Protein AF-A0A485JCH6-F1 (afdb_monomer_lite)

Radius of gyration: 18.5 Å; chains: 1; bounding box: 34×27×56 Å

Secondary structure (DSSP, 8-state):
----GGGHHHHHHHHHHHHH-TT-----EEEEEEEEETTEEEEEEEEE----TT--HHHHHHHHHHHHHTT--EEES-EEEE-TTSPPP-

Structure (mmCIF, N/CA/C/O backbone):
data_AF-A0A485JCH6-F1
#
_entry.id   AF-A0A485JCH6-F1
#
loop_
_atom_site.group_PDB
_atom_site.id
_atom_site.type_symbol
_atom_site.label_atom_id
_atom_site.label_alt_id
_atom_site.label_comp_id
_atom_site.label_asym_id
_atom_site.label_entity_id
_atom_site.label_seq_id
_atom_site.pdbx_PDB_ins_code
_atom_site.Cartn_x
_atom_site.Cartn_y
_atom_site.Cartn_z
_atom_site.occupancy
_atom_site.B_iso_or_equiv
_atom_site.auth_seq_id
_atom_site.auth_comp_id
_atom_site.auth_asym_id
_atom_site.auth_atom_id
_atom_site.pdbx_PDB_model_num
ATOM 1 N N . MET A 1 1 ? 11.161 -14.756 -35.515 1.00 81.31 1 MET A N 1
ATOM 2 C CA . MET A 1 1 ? 10.684 -14.290 -34.192 1.00 81.31 1 MET A CA 1
ATOM 3 C C . MET A 1 1 ? 10.884 -15.415 -33.189 1.00 81.31 1 MET A C 1
ATOM 5 O O . MET A 1 1 ? 10.731 -16.564 -33.581 1.00 81.31 1 MET A O 1
ATOM 9 N N . ALA A 1 2 ? 11.254 -15.103 -31.947 1.00 94.81 2 ALA A N 1
ATOM 10 C CA . ALA A 1 2 ? 11.461 -16.080 -30.876 1.00 94.81 2 ALA A CA 1
ATOM 11 C C . ALA A 1 2 ? 10.724 -15.627 -29.608 1.00 94.81 2 ALA A C 1
ATOM 13 O O . ALA A 1 2 ? 10.494 -14.431 -29.424 1.00 94.81 2 ALA A O 1
ATOM 14 N N . LEU A 1 3 ? 10.357 -16.572 -28.742 1.00 96.75 3 LEU A N 1
ATOM 15 C CA . LEU A 1 3 ? 9.786 -16.252 -27.436 1.00 96.75 3 LEU A CA 1
ATOM 16 C C . LEU A 1 3 ? 10.874 -15.607 -26.558 1.00 96.75 3 LEU A C 1
ATOM 18 O O . LEU A 1 3 ? 11.915 -16.229 -26.350 1.00 96.75 3 LEU A O 1
ATOM 22 N N . PRO A 1 4 ? 10.659 -14.394 -26.017 1.00 97.06 4 PRO A N 1
ATOM 23 C CA . PRO A 1 4 ? 11.706 -13.671 -25.292 1.00 97.06 4 PRO A CA 1
ATOM 24 C C . PRO A 1 4 ? 12.011 -14.277 -23.913 1.00 97.06 4 PRO A C 1
ATOM 26 O O . PRO A 1 4 ? 13.056 -13.994 -23.322 1.00 97.06 4 PRO A O 1
ATOM 29 N N . ALA A 1 5 ? 11.105 -15.098 -23.370 1.00 96.81 5 ALA A N 1
ATOM 30 C CA . ALA A 1 5 ? 11.167 -15.588 -21.995 1.00 96.81 5 ALA A CA 1
ATOM 31 C C . ALA A 1 5 ? 11.431 -14.429 -21.007 1.00 96.81 5 ALA A C 1
ATOM 33 O O . ALA A 1 5 ? 10.841 -13.353 -21.118 1.00 96.81 5 ALA A O 1
ATOM 34 N N . SER A 1 6 ? 12.329 -14.615 -20.038 1.00 98.19 6 SER A N 1
ATOM 35 C CA . SER A 1 6 ? 12.625 -13.581 -19.040 1.00 98.19 6 SER A CA 1
ATOM 36 C C . SER A 1 6 ? 13.381 -12.365 -19.584 1.00 98.19 6 SER A C 1
ATOM 38 O O . SER A 1 6 ? 13.454 -11.372 -18.862 1.00 98.19 6 SER A O 1
ATOM 40 N N . THR A 1 7 ? 13.869 -12.371 -20.833 1.00 98.12 7 THR A N 1
ATOM 41 C CA . THR A 1 7 ? 14.485 -11.163 -21.424 1.00 98.12 7 THR A CA 1
ATOM 42 C C . THR A 1 7 ? 13.475 -10.018 -21.569 1.00 98.12 7 THR A C 1
ATOM 44 O O . THR A 1 7 ? 13.861 -8.854 -21.518 1.00 98.12 7 THR A O 1
ATOM 47 N N . GLN A 1 8 ? 12.170 -10.327 -21.575 1.00 98.56 8 GLN A N 1
ATOM 48 C CA . GLN A 1 8 ? 11.081 -9.347 -21.496 1.00 98.56 8 GLN A CA 1
ATOM 49 C C . GLN A 1 8 ? 11.224 -8.377 -20.307 1.00 98.56 8 GLN A C 1
ATOM 51 O O . GLN A 1 8 ? 10.836 -7.214 -20.412 1.00 98.56 8 GLN A O 1
ATOM 56 N N . LYS A 1 9 ? 11.827 -8.820 -19.192 1.00 98.44 9 LYS A N 1
ATOM 57 C CA . LYS A 1 9 ? 12.036 -7.985 -17.998 1.00 98.44 9 LYS A CA 1
ATOM 58 C C . LYS A 1 9 ? 12.940 -6.779 -18.267 1.00 98.44 9 LYS A C 1
ATOM 60 O O . LYS A 1 9 ? 12.793 -5.777 -17.577 1.00 98.44 9 LYS A O 1
ATOM 65 N N . VAL A 1 10 ? 13.824 -6.839 -19.268 1.00 98.56 10 VAL A N 1
ATOM 66 C CA . VAL A 1 10 ? 14.673 -5.700 -19.662 1.00 98.56 10 VAL A CA 1
ATOM 67 C C . VAL A 1 10 ? 13.816 -4.563 -20.218 1.00 98.56 10 VAL A C 1
ATOM 69 O O . VAL A 1 10 ? 13.965 -3.417 -19.802 1.00 98.56 10 VAL A O 1
ATOM 72 N N . ILE A 1 11 ? 12.866 -4.889 -21.098 1.00 98.44 11 ILE A N 1
ATOM 73 C CA . ILE A 1 11 ? 11.923 -3.913 -21.659 1.00 98.44 11 ILE A CA 1
ATOM 74 C C . ILE A 1 11 ? 11.042 -3.341 -20.544 1.00 98.44 11 ILE A C 1
ATOM 76 O O . ILE A 1 11 ? 10.867 -2.127 -20.464 1.00 98.44 11 ILE A O 1
ATOM 80 N N . THR A 1 12 ? 10.534 -4.194 -19.647 1.00 98.50 12 THR A N 1
ATOM 81 C CA . THR A 1 12 ? 9.736 -3.751 -18.494 1.00 98.50 12 THR A CA 1
ATOM 82 C C . THR A 1 12 ? 10.519 -2.806 -17.582 1.00 98.50 12 THR A C 1
ATOM 84 O O . THR A 1 12 ? 9.979 -1.779 -17.185 1.00 98.50 12 THR A O 1
ATOM 87 N N . ALA A 1 13 ? 11.784 -3.113 -17.276 1.00 98.56 13 ALA A N 1
ATOM 88 C CA . ALA A 1 13 ? 12.627 -2.276 -16.426 1.00 98.56 13 ALA A CA 1
ATOM 89 C C . ALA A 1 13 ? 12.905 -0.905 -17.061 1.00 98.56 13 ALA A C 1
ATOM 91 O O . ALA A 1 13 ? 12.747 0.116 -16.395 1.00 98.56 13 ALA A O 1
ATOM 92 N N . LEU A 1 14 ? 13.252 -0.870 -18.353 1.00 98.69 14 LEU A N 1
ATOM 93 C CA . LEU A 1 14 ? 13.478 0.383 -19.078 1.00 98.69 14 LEU A CA 1
ATOM 94 C C . LEU A 1 14 ? 12.211 1.249 -19.112 1.00 98.69 14 LEU A C 1
ATOM 96 O O . LEU A 1 14 ? 12.263 2.432 -18.785 1.00 98.69 14 LEU A O 1
ATOM 100 N N . ALA A 1 15 ? 11.069 0.654 -19.464 1.00 98.69 15 ALA A N 1
ATOM 101 C CA . ALA A 1 15 ? 9.795 1.364 -19.512 1.00 98.69 15 ALA A CA 1
ATOM 102 C C . ALA A 1 15 ? 9.381 1.898 -18.130 1.00 98.69 15 ALA A C 1
ATOM 104 O O . ALA A 1 15 ? 8.933 3.038 -18.028 1.00 98.69 15 ALA A O 1
ATOM 105 N N . ALA A 1 16 ? 9.571 1.110 -17.066 1.00 98.56 16 ALA A N 1
ATOM 106 C CA . ALA A 1 16 ? 9.268 1.530 -15.701 1.00 98.56 16 ALA A CA 1
ATOM 107 C C . ALA A 1 16 ? 10.132 2.720 -15.262 1.00 98.56 16 ALA A C 1
ATOM 109 O O . ALA A 1 16 ? 9.596 3.680 -14.720 1.00 98.56 16 ALA A O 1
ATOM 110 N N . LEU A 1 17 ? 11.439 2.701 -15.543 1.00 98.62 17 LEU A N 1
ATOM 111 C CA . LEU A 1 17 ? 12.331 3.814 -15.201 1.00 98.62 17 LEU A CA 1
ATOM 112 C C . LEU A 1 17 ? 11.966 5.106 -15.941 1.00 98.62 17 LEU A C 1
ATOM 114 O O . LEU A 1 17 ? 11.997 6.170 -15.332 1.00 98.62 17 LEU A O 1
ATOM 118 N N . ILE A 1 18 ? 11.587 5.021 -17.219 1.00 98.56 18 ILE A N 1
ATOM 119 C CA . ILE A 1 18 ? 11.159 6.192 -18.003 1.00 98.56 18 ILE A CA 1
ATOM 120 C C . ILE A 1 18 ? 9.823 6.743 -17.485 1.00 98.56 18 ILE A C 1
ATOM 122 O O . ILE A 1 18 ? 9.664 7.955 -17.368 1.00 98.56 18 ILE A O 1
ATOM 126 N N . GLN A 1 19 ? 8.859 5.868 -17.188 1.00 98.62 19 GLN A N 1
ATOM 127 C CA . GLN A 1 19 ? 7.492 6.275 -16.857 1.00 98.62 19 GLN A CA 1
ATOM 128 C C . GLN A 1 19 ? 7.302 6.673 -15.388 1.00 98.62 19 GLN A C 1
ATOM 130 O O . GLN A 1 19 ? 6.498 7.558 -15.096 1.00 98.62 19 GLN A O 1
ATOM 135 N N . LEU A 1 20 ? 7.972 5.979 -14.466 1.00 98.38 20 LEU A N 1
ATOM 136 C CA . LEU A 1 20 ? 7.782 6.125 -13.019 1.00 98.38 20 LEU A CA 1
ATOM 137 C C . LEU A 1 20 ? 8.964 6.826 -12.339 1.00 98.38 20 LEU A C 1
ATOM 139 O O . LEU A 1 20 ? 8.795 7.407 -11.271 1.00 98.38 20 LEU A O 1
ATOM 143 N N . GLY A 1 21 ? 10.147 6.790 -12.955 1.00 98.44 21 GLY A N 1
ATOM 144 C CA . GLY A 1 21 ? 11.387 7.253 -12.344 1.00 98.44 21 GLY A CA 1
ATOM 145 C C . GLY A 1 21 ? 11.999 6.231 -11.372 1.00 98.44 21 GLY A C 1
ATOM 146 O O . GLY A 1 21 ? 11.331 5.290 -10.935 1.00 98.44 21 GLY A O 1
ATOM 147 N N . PRO A 1 22 ? 13.287 6.397 -11.022 1.00 98.25 22 PRO A N 1
ATOM 148 C CA . PRO A 1 22 ? 14.000 5.477 -10.132 1.00 98.25 22 PRO A CA 1
ATOM 149 C C . PRO A 1 22 ? 13.531 5.552 -8.671 1.00 98.25 22 PRO A C 1
ATOM 151 O O . PRO A 1 22 ? 13.684 4.582 -7.934 1.00 98.25 22 PRO A O 1
ATOM 154 N N . ASP A 1 23 ? 12.942 6.677 -8.262 1.00 98.50 23 ASP A N 1
ATOM 155 C CA . ASP A 1 23 ? 12.519 6.926 -6.879 1.00 98.50 23 ASP A CA 1
ATOM 156 C C . ASP A 1 23 ? 11.059 6.535 -6.605 1.00 98.50 23 ASP A C 1
ATOM 158 O O . ASP A 1 23 ? 10.554 6.746 -5.498 1.00 98.50 23 ASP A O 1
ATOM 162 N N . PHE A 1 24 ? 10.364 5.968 -7.598 1.00 98.56 24 PHE A N 1
ATOM 163 C CA . PHE A 1 24 ? 8.992 5.508 -7.428 1.00 98.56 24 PHE A CA 1
ATOM 164 C C . PHE A 1 24 ? 8.886 4.483 -6.295 1.00 98.56 24 PHE A C 1
ATOM 166 O O . PHE A 1 24 ? 9.679 3.545 -6.182 1.00 98.56 24 PHE A O 1
ATOM 173 N N . ARG A 1 25 ? 7.844 4.632 -5.475 1.00 98.38 25 ARG A N 1
ATOM 174 C CA . ARG A 1 25 ? 7.503 3.694 -4.407 1.00 98.38 25 ARG A CA 1
ATOM 175 C C . ARG A 1 25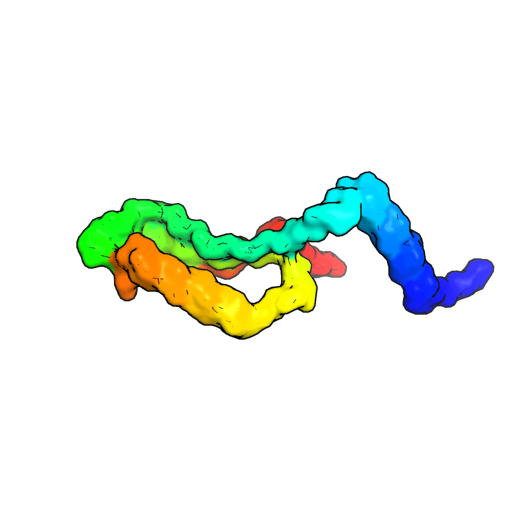 ? 6.036 3.322 -4.501 1.00 98.38 25 ARG A C 1
ATOM 177 O O . ARG A 1 25 ? 5.178 4.183 -4.680 1.00 98.38 25 ARG A O 1
ATOM 184 N N . PHE A 1 26 ? 5.763 2.034 -4.335 1.00 98.25 26 PHE A N 1
ATOM 185 C CA . PHE A 1 26 ? 4.409 1.561 -4.098 1.00 98.25 26 PHE A CA 1
ATOM 186 C C . PHE A 1 26 ? 3.932 2.026 -2.719 1.00 98.25 26 PHE A C 1
ATOM 188 O O . PHE A 1 26 ? 4.727 2.156 -1.787 1.00 98.25 26 PHE A O 1
ATOM 195 N N . THR A 1 27 ? 2.627 2.247 -2.590 1.00 97.81 27 THR A N 1
ATOM 196 C CA . THR A 1 27 ? 2.029 2.800 -1.372 1.00 97.81 27 THR A CA 1
ATOM 197 C C . THR A 1 27 ? 0.829 1.962 -0.961 1.00 97.81 27 THR A C 1
ATOM 199 O O . THR A 1 27 ? -0.039 1.673 -1.776 1.00 97.81 27 THR A O 1
ATOM 202 N N . THR A 1 28 ? 0.762 1.590 0.314 1.00 98.06 28 THR A N 1
ATOM 203 C CA . THR A 1 28 ? -0.407 0.940 0.923 1.00 98.06 28 THR A CA 1
ATOM 204 C C . THR A 1 28 ? -0.867 1.799 2.096 1.00 98.06 28 THR A C 1
ATOM 206 O O . THR A 1 28 ? -0.036 2.214 2.903 1.00 98.06 28 THR A O 1
ATOM 209 N N . THR A 1 29 ? -2.165 2.091 2.186 1.00 97.50 29 THR A N 1
ATOM 210 C CA . THR A 1 29 ? -2.731 2.994 3.203 1.00 97.50 29 THR A CA 1
ATOM 211 C C . THR A 1 29 ? -3.886 2.351 3.965 1.00 97.50 29 THR A C 1
ATOM 213 O O . THR A 1 29 ? -4.623 1.514 3.439 1.00 97.50 29 THR A O 1
ATOM 216 N N . LEU A 1 30 ? -4.050 2.773 5.222 1.00 97.12 30 LEU A N 1
ATOM 217 C CA . LEU A 1 30 ? -5.292 2.620 5.975 1.00 97.12 30 LEU A CA 1
ATOM 218 C C . LEU A 1 30 ? -5.959 3.994 6.063 1.00 97.12 30 LEU A C 1
ATOM 220 O O . LEU A 1 30 ? -5.393 4.921 6.639 1.00 97.12 30 LEU A O 1
ATOM 224 N N . GLU A 1 31 ? -7.141 4.122 5.476 1.00 96.19 31 GLU A N 1
ATOM 225 C CA . GLU A 1 31 ? -7.904 5.366 5.381 1.00 96.19 31 GLU A CA 1
ATOM 226 C C . GLU A 1 31 ? -9.203 5.235 6.177 1.00 96.19 31 GLU A C 1
ATOM 228 O O . GLU A 1 31 ? -9.905 4.229 6.082 1.00 96.19 31 GLU A O 1
ATOM 233 N N . THR A 1 32 ? -9.555 6.259 6.946 1.00 94.88 32 THR A N 1
ATOM 234 C CA . THR A 1 32 ? -10.823 6.319 7.682 1.00 94.88 32 THR A CA 1
ATOM 235 C C . THR A 1 32 ? -11.828 7.174 6.922 1.00 94.88 32 THR A C 1
ATOM 237 O O . THR A 1 32 ? -11.548 8.337 6.627 1.00 94.88 32 THR A O 1
ATOM 240 N N . LYS A 1 33 ? -13.011 6.631 6.637 1.00 94.00 33 LYS A N 1
ATOM 241 C CA . LYS A 1 33 ? -14.139 7.368 6.054 1.00 94.00 33 LYS A CA 1
ATOM 242 C C . LYS A 1 33 ? -15.224 7.557 7.106 1.00 94.00 33 LYS A C 1
ATOM 244 O O . LYS A 1 33 ? -16.166 6.777 7.172 1.00 94.00 33 LYS A O 1
ATOM 249 N N . GLY A 1 34 ? -15.065 8.581 7.936 1.00 92.50 34 GLY A N 1
ATOM 250 C CA . GLY A 1 34 ? -15.976 8.879 9.037 1.00 92.50 34 GLY A CA 1
ATOM 251 C C . GLY A 1 34 ? -15.277 9.629 10.165 1.00 92.50 34 GLY A C 1
ATOM 252 O O . GLY A 1 34 ? -14.067 9.854 10.111 1.00 92.50 34 GLY A O 1
ATOM 253 N N . ASN A 1 35 ? -16.040 9.991 11.194 1.00 93.12 35 ASN A N 1
ATOM 254 C CA . ASN A 1 35 ? -15.509 10.640 12.393 1.00 93.12 35 ASN A CA 1
ATOM 255 C C . ASN A 1 35 ? -15.173 9.602 13.466 1.00 93.12 35 ASN A C 1
ATOM 257 O O . ASN A 1 35 ? -15.820 8.559 13.556 1.00 93.12 35 ASN A O 1
ATOM 261 N N . VAL A 1 36 ? -14.174 9.898 14.298 1.00 94.25 36 VAL A N 1
ATOM 262 C CA . VAL A 1 36 ? -13.827 9.071 15.459 1.00 94.25 36 VAL A CA 1
ATOM 263 C C . VAL A 1 36 ? -14.363 9.745 16.717 1.00 94.25 36 VAL A C 1
ATOM 265 O O . VAL A 1 36 ? -13.867 10.794 17.118 1.00 94.25 36 VAL A O 1
ATOM 268 N N . GLU A 1 37 ? -15.356 9.131 17.356 1.00 94.12 37 GLU A N 1
ATOM 269 C CA . GLU A 1 37 ? -16.000 9.634 18.573 1.00 94.12 37 GLU A CA 1
ATOM 270 C C . GLU A 1 37 ? -15.824 8.622 19.703 1.00 94.12 37 GLU A C 1
ATOM 272 O O . GLU A 1 37 ? -16.179 7.453 19.557 1.00 94.12 37 GLU A O 1
ATOM 277 N N . ASN A 1 38 ? -15.240 9.043 20.830 1.00 93.38 38 ASN A N 1
ATOM 278 C CA . ASN A 1 38 ? -14.947 8.167 21.976 1.00 93.38 38 ASN A CA 1
ATOM 279 C C . ASN A 1 38 ? -14.183 6.879 21.592 1.00 93.38 38 ASN A C 1
ATOM 281 O O . ASN A 1 38 ? -14.360 5.817 22.186 1.00 93.38 38 ASN A O 1
ATOM 285 N N . GLY A 1 39 ? -13.332 6.973 20.567 1.00 93.69 39 GLY A N 1
ATOM 286 C CA . GLY A 1 39 ? -12.570 5.855 20.015 1.00 93.69 39 GLY A CA 1
ATOM 287 C C . GLY A 1 39 ? -13.362 4.900 19.119 1.00 93.69 39 GLY A C 1
ATOM 288 O O . GLY A 1 39 ? -12.857 3.833 18.773 1.00 93.69 39 GLY A O 1
ATOM 289 N N . VAL A 1 40 ? -14.576 5.260 18.708 1.00 97.12 40 VAL A N 1
ATOM 290 C CA . VAL A 1 40 ? -15.366 4.525 17.716 1.00 97.12 40 VAL A CA 1
ATOM 291 C C . VAL A 1 40 ? -15.316 5.281 16.391 1.00 97.12 40 VAL A C 1
ATOM 293 O O . VAL A 1 40 ? -15.753 6.426 16.317 1.00 97.12 40 VAL A O 1
ATOM 296 N N . LEU A 1 41 ? -14.795 4.650 15.340 1.00 96.94 41 LEU A N 1
ATOM 297 C CA . LEU A 1 41 ? -14.901 5.155 13.974 1.00 96.94 41 LEU A CA 1
ATOM 298 C C . LEU A 1 41 ? -16.341 4.955 13.489 1.00 96.94 41 LEU A C 1
ATOM 300 O O . LEU A 1 41 ? -16.759 3.821 13.274 1.00 96.94 41 LEU A O 1
ATOM 304 N N . LYS A 1 42 ? -17.089 6.046 13.322 1.00 96.94 42 LYS A N 1
ATOM 305 C CA . LYS A 1 42 ? -18.436 6.068 12.741 1.00 96.94 42 LYS A CA 1
ATOM 306 C C . LYS A 1 42 ? -18.341 6.101 11.218 1.00 96.94 42 LYS A C 1
ATOM 308 O O . LYS A 1 42 ? -18.402 7.171 10.613 1.00 96.94 42 LYS A O 1
ATOM 313 N N . GLY A 1 43 ? -18.126 4.935 10.618 1.00 96.38 43 GLY A N 1
ATOM 314 C CA . GLY A 1 43 ? -17.948 4.772 9.180 1.00 96.38 43 GLY A CA 1
ATOM 315 C C . GLY A 1 43 ? -16.955 3.670 8.827 1.00 96.38 43 GLY A C 1
ATOM 316 O O . GLY A 1 43 ? -16.614 2.821 9.652 1.00 96.38 43 GLY A O 1
ATOM 317 N N . ASP A 1 44 ? -16.490 3.682 7.582 1.00 98.00 44 ASP A N 1
ATOM 318 C CA . ASP A 1 44 ? -15.706 2.582 7.028 1.00 98.00 44 ASP A CA 1
ATOM 319 C C . ASP A 1 44 ? -14.199 2.787 7.227 1.00 98.00 44 ASP A C 1
ATOM 321 O O . ASP A 1 44 ? -13.665 3.894 7.086 1.00 98.00 44 ASP A O 1
ATOM 325 N N . LEU A 1 45 ? -13.490 1.687 7.476 1.00 97.88 45 LEU A N 1
ATOM 326 C CA . LEU A 1 45 ? -12.037 1.619 7.352 1.00 97.88 45 LEU A CA 1
ATOM 327 C C . LEU A 1 45 ? -11.687 1.044 5.981 1.00 97.88 45 LEU A C 1
ATOM 329 O O . LEU A 1 45 ? -12.097 -0.064 5.646 1.00 97.88 45 LEU A O 1
ATOM 333 N N . VAL A 1 46 ? -10.882 1.759 5.203 1.00 98.25 46 VAL A N 1
ATOM 334 C CA . VAL A 1 46 ? -10.431 1.322 3.880 1.00 98.25 46 VAL A CA 1
ATOM 335 C C . VAL A 1 46 ? -8.962 0.934 3.943 1.00 98.25 46 VAL A C 1
ATOM 337 O O . VAL A 1 46 ? -8.104 1.766 4.222 1.00 98.25 46 VAL A O 1
ATOM 340 N N . ALA A 1 47 ? -8.663 -0.327 3.648 1.00 97.94 47 ALA A N 1
ATOM 341 C CA . ALA A 1 47 ? -7.312 -0.786 3.364 1.00 97.94 47 ALA A CA 1
ATOM 342 C C . ALA A 1 47 ? -7.074 -0.702 1.853 1.00 97.94 47 ALA A C 1
ATOM 344 O O . ALA A 1 47 ? -7.534 -1.563 1.099 1.00 97.94 47 ALA A O 1
ATOM 345 N N . ARG A 1 48 ? -6.384 0.352 1.408 1.00 98.12 48 ARG A N 1
ATOM 346 C CA . ARG A 1 48 ? -6.067 0.583 -0.005 1.00 98.12 48 ARG A CA 1
ATOM 347 C C . ARG A 1 48 ? -4.709 -0.016 -0.334 1.00 98.12 48 ARG A C 1
ATOM 349 O O . ARG A 1 48 ? -3.675 0.457 0.137 1.00 98.12 48 ARG A O 1
ATOM 356 N N . PHE A 1 49 ? -4.719 -1.046 -1.172 1.00 97.81 49 PHE A N 1
ATOM 357 C CA . PHE A 1 49 ? -3.514 -1.728 -1.630 1.00 97.81 49 PHE A CA 1
ATOM 358 C C . PHE A 1 49 ? -3.025 -1.110 -2.938 1.00 97.81 49 PHE A C 1
ATOM 360 O O . PHE A 1 49 ? -3.754 -1.089 -3.927 1.00 97.81 49 PHE A O 1
ATOM 367 N N . GLY A 1 50 ? -1.777 -0.643 -2.962 1.00 97.06 50 GLY A N 1
ATOM 368 C CA . GLY A 1 50 ? -1.170 -0.026 -4.144 1.00 97.06 50 GLY A CA 1
ATOM 369 C C . GLY A 1 50 ? -0.209 -0.929 -4.904 1.00 97.06 50 GLY A C 1
ATOM 370 O O . GLY A 1 50 ? 0.747 -0.416 -5.463 1.00 97.06 50 GLY A O 1
ATOM 371 N N . ALA A 1 51 ? -0.439 -2.247 -4.916 1.00 96.94 51 ALA A N 1
ATOM 372 C CA . ALA A 1 51 ? 0.352 -3.228 -5.671 1.00 96.94 51 ALA A CA 1
ATOM 373 C C . ALA A 1 51 ? 1.830 -3.391 -5.260 1.00 96.94 51 ALA A C 1
ATOM 375 O O . ALA A 1 51 ? 2.643 -3.823 -6.072 1.00 96.94 51 ALA A O 1
ATOM 376 N N . ASP A 1 52 ? 2.175 -3.095 -4.004 1.00 98.00 52 ASP A N 1
ATOM 377 C CA . ASP A 1 52 ? 3.531 -3.289 -3.486 1.00 98.00 52 ASP A CA 1
ATOM 378 C C . ASP A 1 52 ? 3.921 -4.785 -3.461 1.00 98.00 52 ASP A C 1
ATOM 380 O O . ASP A 1 52 ? 3.372 -5.543 -2.652 1.00 98.00 52 ASP 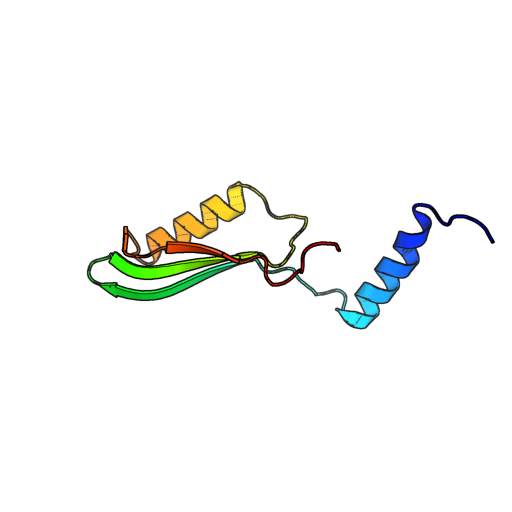A O 1
ATOM 384 N N . PRO A 1 53 ? 4.882 -5.233 -4.295 1.00 97.12 53 PRO 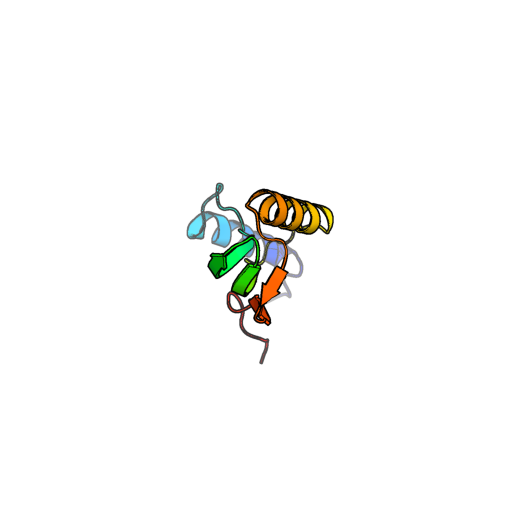A N 1
ATOM 385 C CA . PRO A 1 53 ? 5.315 -6.628 -4.313 1.00 97.12 53 PRO A CA 1
ATOM 386 C C . PRO A 1 53 ? 6.171 -7.003 -3.091 1.00 97.12 53 PRO A C 1
ATOM 388 O O . PRO A 1 53 ? 6.527 -8.170 -2.929 1.00 97.12 53 PRO A O 1
ATOM 391 N N . THR A 1 54 ? 6.531 -6.034 -2.245 1.00 98.25 54 THR A N 1
ATOM 392 C CA . THR A 1 54 ? 7.373 -6.212 -1.056 1.00 98.25 54 THR A CA 1
ATOM 393 C C . THR A 1 54 ? 6.601 -6.182 0.264 1.00 98.25 54 THR A C 1
ATOM 395 O O . THR A 1 54 ? 7.203 -6.465 1.302 1.00 98.25 54 THR A O 1
ATOM 398 N N . LEU A 1 55 ? 5.289 -5.906 0.235 1.00 98.12 55 LEU A N 1
ATOM 399 C CA . LEU A 1 55 ? 4.430 -5.802 1.418 1.00 98.12 55 LEU A CA 1
ATOM 400 C C . LEU A 1 55 ? 4.409 -7.104 2.236 1.00 98.12 55 LEU A C 1
ATOM 402 O O . LEU A 1 55 ? 4.150 -8.192 1.713 1.00 98.12 55 LEU A O 1
ATOM 406 N N . LYS A 1 56 ? 4.623 -7.001 3.550 1.00 98.00 56 LYS A N 1
ATOM 407 C CA . LYS A 1 56 ? 4.663 -8.136 4.484 1.00 98.00 56 LYS A CA 1
ATOM 408 C C . LYS A 1 56 ? 3.540 -8.064 5.511 1.00 98.00 56 LYS A C 1
ATOM 410 O O . LYS A 1 56 ? 2.997 -7.013 5.842 1.00 98.00 56 LYS A O 1
ATOM 415 N N . ARG A 1 57 ? 3.275 -9.209 6.147 1.00 97.69 57 ARG A N 1
ATOM 416 C CA . ARG A 1 57 ? 2.354 -9.309 7.297 1.00 97.69 57 ARG A CA 1
ATOM 417 C C . ARG A 1 57 ? 2.701 -8.331 8.425 1.00 97.69 57 ARG A C 1
ATOM 419 O O . ARG A 1 57 ? 1.803 -7.825 9.092 1.00 97.69 57 ARG A O 1
ATOM 426 N N . GLN A 1 58 ? 3.993 -8.079 8.647 1.00 97.94 58 GLN A N 1
ATOM 427 C CA . GLN A 1 58 ? 4.443 -7.158 9.688 1.00 97.94 58 GLN A CA 1
ATOM 428 C C . GLN A 1 58 ? 4.078 -5.702 9.371 1.00 97.94 58 GLN A C 1
ATOM 430 O O . GLN A 1 58 ? 3.730 -4.969 10.292 1.00 97.94 58 GLN A O 1
ATOM 435 N N . ASP A 1 59 ? 4.076 -5.301 8.100 1.00 97.62 59 ASP A N 1
ATOM 436 C CA . ASP A 1 59 ? 3.694 -3.944 7.695 1.00 97.62 59 ASP A CA 1
ATOM 437 C C . ASP A 1 59 ? 2.214 -3.699 7.989 1.00 97.62 59 ASP A C 1
ATOM 439 O O . ASP A 1 59 ? 1.859 -2.688 8.588 1.00 97.62 59 ASP A O 1
ATOM 443 N N . ILE A 1 60 ? 1.358 -4.687 7.704 1.00 97.56 60 ILE A N 1
ATOM 444 C CA . ILE A 1 60 ? -0.066 -4.647 8.070 1.00 97.56 60 ILE A CA 1
ATOM 445 C C . ILE A 1 60 ? -0.234 -4.529 9.586 1.00 97.56 60 ILE A C 1
ATOM 447 O O . ILE A 1 60 ? -0.980 -3.675 10.065 1.00 97.56 60 ILE A O 1
ATOM 451 N N . ARG A 1 61 ? 0.498 -5.337 10.363 1.00 97.81 61 ARG A N 1
ATOM 452 C CA . ARG A 1 61 ? 0.470 -5.255 11.831 1.00 97.81 61 ARG A CA 1
ATOM 453 C C . ARG A 1 61 ? 0.895 -3.872 12.332 1.00 97.81 61 ARG A C 1
ATOM 455 O O . ARG A 1 61 ? 0.278 -3.355 13.261 1.00 97.81 61 ARG A O 1
ATOM 462 N N . ASN A 1 62 ? 1.913 -3.273 11.720 1.00 97.88 62 ASN A N 1
ATOM 463 C CA . ASN A 1 62 ? 2.387 -1.935 12.064 1.00 97.88 62 ASN A CA 1
ATOM 464 C C . ASN A 1 62 ? 1.342 -0.865 11.720 1.00 97.88 62 ASN A C 1
ATOM 466 O O . ASN A 1 62 ? 1.072 -0.004 12.552 1.00 97.88 62 ASN A O 1
ATOM 470 N N . MET A 1 63 ? 0.702 -0.945 10.549 1.00 96.94 63 MET A N 1
ATOM 471 C CA . MET A 1 63 ? -0.370 -0.023 10.153 1.00 96.94 63 MET A CA 1
ATOM 472 C C . MET A 1 63 ? -1.562 -0.090 11.116 1.00 96.94 63 MET 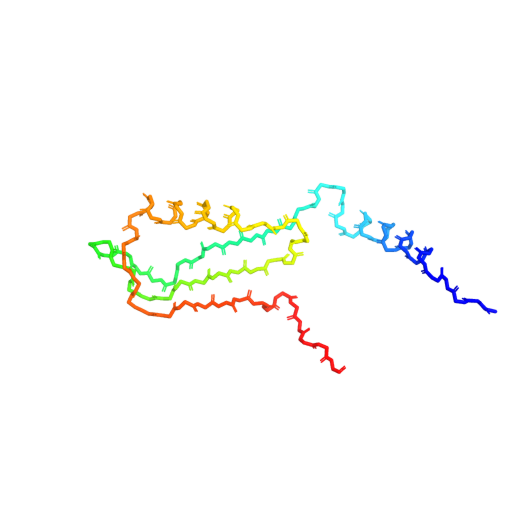A C 1
ATOM 474 O O . MET A 1 63 ? -2.049 0.945 11.566 1.00 96.94 63 MET A O 1
ATOM 478 N N . VAL A 1 64 ? -1.986 -1.295 11.511 1.00 96.81 64 VAL A N 1
ATOM 479 C CA . VAL A 1 64 ? -3.052 -1.485 12.512 1.00 96.81 64 VAL A CA 1
ATOM 480 C C . VAL A 1 64 ? -2.635 -0.942 13.881 1.00 96.81 64 VAL A C 1
ATOM 482 O O . VAL A 1 64 ? -3.438 -0.310 14.564 1.00 96.81 64 VAL A O 1
ATOM 485 N N . ALA A 1 65 ? -1.378 -1.137 14.287 1.00 97.19 65 ALA A N 1
ATOM 486 C CA . ALA A 1 65 ? -0.867 -0.566 15.531 1.00 97.19 65 ALA A CA 1
ATOM 487 C C . ALA A 1 65 ? -0.876 0.973 15.502 1.00 97.19 65 ALA A C 1
ATOM 489 O O . ALA A 1 65 ? -1.221 1.598 16.504 1.00 97.19 65 ALA A O 1
ATOM 490 N N . THR A 1 66 ? -0.546 1.587 14.364 1.00 96.44 66 THR A N 1
ATOM 491 C CA . THR A 1 66 ? -0.640 3.040 14.165 1.00 96.44 66 THR A CA 1
ATOM 492 C C . THR A 1 66 ? -2.088 3.524 14.228 1.00 96.44 66 THR A C 1
ATOM 494 O O . THR A 1 66 ? -2.359 4.497 14.925 1.00 96.44 66 THR A O 1
ATOM 497 N N . LEU A 1 67 ? -3.030 2.812 13.603 1.00 94.94 67 LEU A N 1
ATOM 498 C CA . LEU A 1 67 ? -4.466 3.115 13.677 1.00 94.94 67 LEU A CA 1
ATOM 499 C C . LEU A 1 67 ? -5.008 3.021 15.115 1.00 94.94 67 LEU A C 1
ATOM 501 O O . LEU A 1 67 ? -5.778 3.862 15.571 1.00 94.94 67 LEU A O 1
ATOM 505 N N . LYS A 1 68 ? -4.569 2.016 15.876 1.00 95.31 68 LYS A N 1
ATOM 506 C CA . LYS A 1 68 ? -4.925 1.897 17.295 1.00 95.31 68 LYS A CA 1
ATOM 507 C C . LYS A 1 68 ? -4.356 3.061 18.112 1.00 95.31 68 LYS A C 1
ATOM 509 O O . LYS A 1 68 ? -5.049 3.611 18.963 1.00 95.31 68 LYS A O 1
ATOM 514 N N . LYS A 1 69 ? -3.108 3.463 17.836 1.00 95.19 69 LYS A N 1
ATOM 515 C CA . LYS A 1 69 ? -2.456 4.626 18.467 1.00 95.19 69 LYS A CA 1
ATOM 516 C C . LYS A 1 69 ? -3.122 5.955 18.110 1.00 95.19 69 LYS A C 1
ATOM 518 O O . LYS A 1 69 ? -3.066 6.867 18.924 1.00 95.19 69 LYS A O 1
ATOM 523 N N . SER A 1 70 ? -3.774 6.064 16.951 1.00 91.69 70 SER A N 1
ATOM 524 C CA . SER A 1 70 ? -4.561 7.248 16.584 1.00 91.69 70 SER A CA 1
ATOM 525 C C . SER A 1 70 ? -5.926 7.315 17.284 1.00 91.69 70 SER A C 1
ATOM 527 O O . SER A 1 70 ? -6.714 8.207 16.992 1.00 91.69 70 SER A O 1
ATOM 529 N N . GLY A 1 71 ? -6.217 6.386 18.203 1.00 93.12 71 GLY A N 1
ATOM 530 C CA . GLY A 1 71 ? -7.403 6.409 19.057 1.00 93.12 71 GLY A CA 1
ATOM 531 C C . GLY A 1 71 ? -8.568 5.554 18.561 1.00 93.12 71 GLY A C 1
ATOM 532 O O . GLY A 1 71 ? -9.580 5.478 19.252 1.00 93.12 71 GLY A O 1
ATOM 533 N N . VAL A 1 72 ? -8.446 4.876 17.415 1.00 96.12 72 VAL A N 1
ATOM 534 C CA . VAL A 1 72 ? -9.51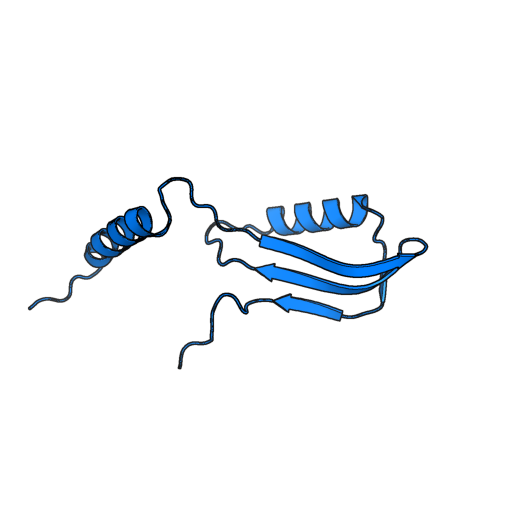4 4.006 16.897 1.00 96.12 72 VAL A CA 1
ATOM 535 C C . VAL A 1 72 ? -9.497 2.667 17.635 1.00 96.12 72 VAL A C 1
ATOM 537 O O . VAL A 1 72 ? -8.573 1.862 17.513 1.00 96.12 72 VAL A O 1
ATOM 540 N N . ASN A 1 73 ? -10.547 2.420 18.409 1.00 96.19 73 ASN A N 1
ATOM 541 C CA . ASN A 1 73 ? -10.745 1.218 19.213 1.00 96.19 73 ASN A CA 1
ATOM 542 C C . ASN A 1 73 ? -11.827 0.294 18.656 1.00 96.19 73 ASN A C 1
ATOM 544 O O . ASN A 1 73 ? -11.732 -0.915 18.862 1.00 96.19 73 ASN A O 1
ATOM 548 N N . GLN A 1 74 ? -12.810 0.855 17.958 1.00 96.56 74 GLN A N 1
ATOM 549 C CA . GLN A 1 74 ? -13.920 0.142 17.338 1.00 96.56 74 GLN A CA 1
ATOM 550 C C . GLN A 1 74 ? -14.241 0.779 15.985 1.00 96.56 74 GLN A C 1
ATOM 552 O O . GLN A 1 74 ? -14.058 1.981 15.807 1.00 96.56 74 GLN A O 1
ATOM 557 N N . ILE A 1 75 ? -14.720 -0.029 15.043 1.00 97.69 75 ILE A N 1
ATOM 558 C CA . ILE A 1 75 ? -15.207 0.415 13.735 1.00 97.69 75 ILE A CA 1
ATOM 559 C C . ILE A 1 75 ? -16.701 0.105 13.699 1.00 97.69 75 ILE A C 1
ATOM 561 O O . ILE A 1 75 ? -17.094 -1.047 13.869 1.00 97.69 75 ILE A O 1
ATOM 565 N N . ASP A 1 76 ? -17.517 1.140 13.545 1.00 97.25 76 ASP A N 1
ATOM 566 C CA . ASP A 1 76 ? -18.970 1.080 13.389 1.00 97.25 76 ASP A CA 1
ATOM 567 C C . ASP A 1 76 ? -19.302 1.316 11.912 1.00 97.25 76 ASP A C 1
ATOM 569 O O . ASP A 1 76 ? -19.695 2.407 11.495 1.00 97.25 76 ASP A O 1
ATOM 573 N N . GLY A 1 77 ? -18.994 0.299 11.111 1.00 96.31 77 GLY A N 1
ATOM 574 C CA . GLY A 1 77 ? -19.024 0.320 9.654 1.00 96.31 77 GLY A CA 1
ATOM 575 C C . GLY A 1 77 ? -18.303 -0.901 9.088 1.00 96.31 77 GLY A C 1
ATOM 576 O O . GLY A 1 77 ? -18.101 -1.902 9.782 1.00 96.31 77 GLY A O 1
ATOM 577 N N . ASN A 1 78 ? -17.899 -0.828 7.825 1.00 98.00 78 ASN A N 1
ATOM 578 C CA . ASN A 1 78 ? -17.247 -1.923 7.119 1.00 98.00 78 ASN A CA 1
ATOM 579 C C . ASN A 1 78 ? -15.723 -1.783 7.115 1.00 98.00 78 ASN A C 1
ATOM 581 O O . ASN A 1 78 ? -15.163 -0.688 7.189 1.00 98.00 78 ASN A O 1
ATOM 585 N N . VAL A 1 79 ? -15.046 -2.918 6.940 1.00 97.69 79 VAL A N 1
ATOM 586 C CA . VAL A 1 79 ? -13.627 -2.952 6.574 1.00 97.69 79 VAL A CA 1
ATOM 587 C C . VAL A 1 79 ? -13.534 -3.272 5.088 1.00 97.69 79 VAL A C 1
ATOM 589 O O . VAL A 1 79 ? -13.809 -4.394 4.664 1.00 97.69 79 VAL A O 1
ATOM 592 N N . LEU A 1 80 ? -13.174 -2.272 4.291 1.00 97.94 80 LEU A N 1
ATOM 593 C CA . LEU A 1 80 ? -13.114 -2.368 2.839 1.00 97.94 80 LEU A CA 1
ATOM 594 C C . LEU A 1 80 ? -11.697 -2.716 2.384 1.00 97.94 80 LEU A C 1
ATOM 596 O O . LEU A 1 80 ? -10.734 -2.036 2.737 1.00 97.94 80 LEU A O 1
ATOM 600 N N . ILE A 1 81 ? -11.585 -3.756 1.560 1.00 97.62 81 ILE A N 1
ATOM 601 C CA . ILE A 1 81 ? -10.339 -4.144 0.895 1.00 97.62 81 ILE A CA 1
ATOM 602 C C . ILE A 1 81 ? -10.345 -3.537 -0.507 1.00 97.62 81 ILE A C 1
ATOM 604 O O . ILE A 1 81 ? -10.977 -4.064 -1.424 1.00 97.62 81 ILE A O 1
ATOM 608 N N . ASP A 1 82 ? -9.669 -2.403 -0.668 1.00 97.25 82 ASP A N 1
ATOM 609 C CA . ASP A 1 82 ? -9.637 -1.666 -1.927 1.00 97.25 82 ASP A CA 1
ATOM 610 C C . ASP A 1 82 ? -8.447 -2.131 -2.781 1.00 97.25 82 ASP A C 1
ATOM 612 O O . ASP A 1 82 ? -7.281 -1.870 -2.476 1.00 97.25 82 ASP A O 1
ATOM 616 N N . THR A 1 83 ? -8.779 -2.846 -3.858 1.00 96.62 83 THR A N 1
ATOM 617 C CA . THR A 1 83 ? -7.851 -3.331 -4.892 1.00 96.62 83 THR A CA 1
ATOM 618 C C . THR A 1 83 ? -8.048 -2.614 -6.230 1.00 96.62 83 THR A C 1
ATOM 620 O O . THR A 1 83 ? -7.518 -3.054 -7.247 1.00 96.62 83 THR A O 1
ATOM 623 N N . SER A 1 84 ? -8.772 -1.486 -6.244 1.00 95.81 84 SER A N 1
ATOM 624 C CA . SER A 1 84 ? -9.187 -0.775 -7.464 1.00 95.81 84 SER A CA 1
ATOM 625 C C . SER A 1 84 ? -8.037 -0.221 -8.313 1.00 95.81 84 SER A C 1
ATOM 627 O O . SER A 1 84 ? -8.267 0.133 -9.470 1.00 95.81 84 SER A O 1
ATOM 629 N N . ILE A 1 85 ? -6.801 -0.200 -7.788 1.00 96.19 85 ILE A N 1
ATOM 630 C CA . ILE A 1 85 ? -5.593 0.114 -8.569 1.00 96.19 85 ILE A CA 1
ATOM 631 C C . ILE A 1 85 ? -5.440 -0.818 -9.778 1.00 96.19 85 ILE A C 1
ATOM 633 O O . ILE A 1 85 ? -4.958 -0.393 -10.828 1.00 96.19 85 ILE A O 1
ATOM 637 N N . PHE A 1 86 ? -5.895 -2.069 -9.657 1.00 95.38 86 PHE A N 1
ATOM 638 C CA . PHE A 1 86 ? -5.938 -3.031 -10.748 1.00 95.38 86 PHE A CA 1
ATOM 639 C C . PHE A 1 86 ? -7.359 -3.530 -10.982 1.00 95.38 86 PHE A C 1
ATOM 641 O O . PHE A 1 86 ? -8.161 -3.702 -10.069 1.00 95.38 86 PHE A O 1
ATOM 648 N N . ARG A 1 87 ? -7.668 -3.805 -12.248 1.00 90.06 87 ARG A N 1
ATOM 649 C CA . ARG A 1 87 ? -8.889 -4.518 -12.627 1.00 90.06 87 ARG A CA 1
ATOM 650 C C . ARG A 1 87 ? -8.588 -6.001 -12.778 1.00 90.06 87 ARG A C 1
ATOM 652 O O . ARG A 1 87 ? -7.465 -6.368 -13.121 1.00 90.06 87 ARG A O 1
ATOM 659 N N . GLN A 1 88 ? -9.597 -6.837 -12.538 1.00 80.75 88 GLN A N 1
ATOM 660 C CA . GLN A 1 88 ? -9.456 -8.275 -12.740 1.00 80.75 88 GLN A CA 1
ATOM 661 C C . GLN A 1 88 ? -9.084 -8.592 -14.198 1.00 80.75 88 GLN A C 1
ATOM 663 O O . GLN A 1 88 ? -9.536 -7.881 -15.107 1.00 80.75 88 GLN A O 1
ATOM 668 N N . PRO A 1 89 ? -8.271 -9.639 -14.428 1.00 75.81 89 PRO A N 1
ATOM 669 C CA . PRO A 1 89 ? -8.037 -10.150 -15.771 1.00 75.81 89 PRO A CA 1
ATOM 670 C C . PRO A 1 89 ? -9.375 -10.521 -16.424 1.00 75.81 89 PRO A C 1
ATOM 672 O O . PRO A 1 89 ? -10.246 -11.080 -15.758 1.00 75.81 89 PRO A O 1
ATOM 675 N N . ARG A 1 90 ? -9.535 -10.175 -17.703 1.00 59.31 90 ARG A N 1
ATOM 676 C CA . ARG A 1 90 ? -10.616 -10.707 -18.542 1.00 59.31 90 ARG A CA 1
ATOM 677 C C . ARG A 1 90 ? -10.243 -12.082 -19.067 1.00 59.31 90 ARG A C 1
ATOM 679 O O . ARG A 1 90 ? -9.038 -12.269 -19.350 1.00 59.31 90 ARG A O 1
#

Organism: Escherichia coli (NCBI:txid562)

Sequence (90 aa):
MALPASTQKVITALAALIQLGPDFRF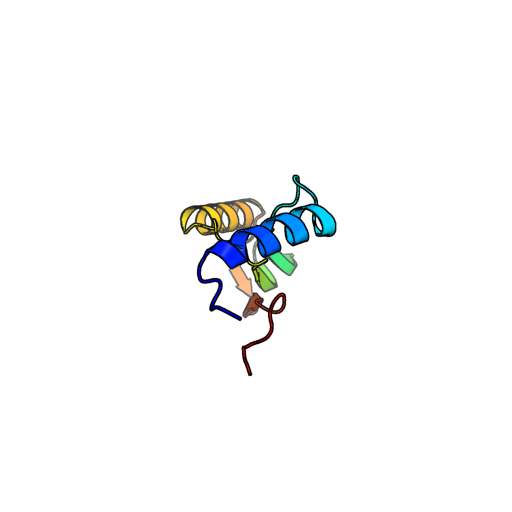TTTLETKGNVENGVLKGDLVARFGADPTLKRQDIRNMVATLKKSGVNQIDGNVLIDTSIFRQPR

InterPro domains:
  IPR000667 Peptidase S13, D-Ala-D-Ala carboxypeptidase C [PF02113] (2-89)
  IPR000667 Peptidase S13, D-Ala-D-Ala carboxypeptidase C [PTHR30023] (1-89)
  IPR000667 Peptidase S13, D-Ala-D-Ala carboxypeptidase C [TIGR00666] (1-89)
  IPR012338 Beta-lactamase/transpeptidase-like [SSF56601] (3-89)

pLDDT: mean 95.92, std 5.32, range [59.31, 98.69]

Foldseek 3Di:
DDDCPCVVVVVVVVVCCVPQNPPHDFDWAWDQDADQDQQERAEEIETAGRPHPPDDPVVVVVRVVVSVVVRRDHYPYYYHYHPVNDDDDD